Protein AF-A0A7V3WHI0-F1 (afdb_monomer)

Structure (mmCIF, N/CA/C/O backbone):
data_AF-A0A7V3WHI0-F1
#
_entry.id   AF-A0A7V3WHI0-F1
#
loop_
_atom_site.group_PDB
_atom_site.id
_atom_site.type_symbol
_atom_site.label_atom_id
_atom_site.label_alt_id
_atom_site.label_comp_id
_atom_site.label_asym_id
_atom_site.label_entity_id
_atom_site.label_seq_id
_atom_site.pdbx_PDB_ins_code
_atom_site.Cartn_x
_atom_site.Cartn_y
_atom_site.Cartn_z
_atom_site.occupancy
_atom_site.B_iso_or_equiv
_atom_site.auth_seq_id
_atom_site.auth_comp_id
_atom_site.auth_asym_id
_atom_site.auth_atom_id
_atom_site.pdbx_PDB_model_num
ATOM 1 N N . ARG A 1 1 ? -5.625 -14.620 17.701 1.00 88.62 1 ARG A N 1
ATOM 2 C CA . ARG A 1 1 ? -5.657 -15.781 16.767 1.00 88.62 1 ARG A CA 1
ATOM 3 C C . ARG A 1 1 ? -4.383 -16.614 16.938 1.00 88.62 1 ARG A C 1
ATOM 5 O O . ARG A 1 1 ? -3.386 -16.045 17.359 1.00 88.62 1 ARG A O 1
ATOM 12 N N . ARG A 1 2 ? -4.390 -17.918 16.601 1.00 94.44 2 ARG A N 1
ATOM 13 C CA . ARG A 1 2 ? -3.186 -18.786 16.660 1.00 94.44 2 ARG A CA 1
ATOM 14 C C . ARG A 1 2 ? -2.193 -18.525 15.513 1.00 94.44 2 ARG A C 1
ATOM 16 O O . ARG A 1 2 ? -0.995 -18.650 15.716 1.00 94.44 2 ARG A O 1
ATOM 23 N N . THR A 1 3 ? -2.683 -18.158 14.328 1.00 97.62 3 THR A N 1
A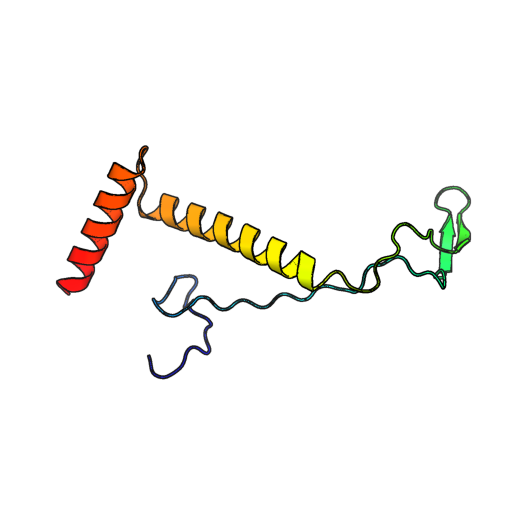TOM 24 C CA . THR A 1 3 ? -1.879 -17.855 13.125 1.00 97.62 3 THR A CA 1
ATOM 25 C C . THR A 1 3 ? -2.427 -16.624 12.392 1.00 97.62 3 THR A C 1
ATOM 27 O O . THR A 1 3 ? -3.567 -16.226 12.637 1.00 97.62 3 THR A O 1
ATOM 30 N N . ASN A 1 4 ? -1.645 -16.046 11.467 1.00 97.88 4 ASN A N 1
ATOM 31 C CA . ASN A 1 4 ? -2.036 -14.904 10.621 1.00 97.88 4 ASN A CA 1
ATOM 32 C C . ASN A 1 4 ? -1.849 -15.184 9.113 1.00 97.88 4 ASN A C 1
ATOM 34 O O . ASN A 1 4 ? -1.278 -14.379 8.383 1.00 97.88 4 ASN A O 1
ATOM 38 N N . ASN A 1 5 ? -2.302 -16.347 8.635 1.00 97.06 5 ASN A N 1
ATOM 39 C CA . ASN A 1 5 ? -2.118 -16.751 7.231 1.00 97.06 5 ASN A CA 1
ATOM 40 C C . ASN A 1 5 ? -2.893 -15.864 6.243 1.00 97.06 5 ASN A C 1
ATOM 42 O O . ASN A 1 5 ? -2.482 -15.730 5.096 1.00 97.06 5 ASN A O 1
ATOM 46 N N . ALA A 1 6 ? -3.985 -15.244 6.700 1.00 97.25 6 ALA A N 1
ATOM 47 C CA . ALA A 1 6 ? -4.768 -14.276 5.935 1.00 97.25 6 ALA A CA 1
ATOM 48 C C . ALA A 1 6 ? -4.106 -12.883 5.860 1.00 97.25 6 ALA A C 1
ATOM 50 O O . ALA A 1 6 ? -4.614 -11.996 5.185 1.00 97.25 6 ALA A O 1
ATOM 51 N N . GLY A 1 7 ? -2.983 -12.665 6.560 1.00 97.69 7 GLY A N 1
ATOM 52 C CA . GLY A 1 7 ? -2.245 -11.402 6.509 1.00 97.69 7 GLY A CA 1
ATOM 53 C C . GLY A 1 7 ? -3.032 -10.201 7.035 1.00 97.69 7 GLY A C 1
ATOM 54 O O . GLY A 1 7 ? -2.906 -9.112 6.488 1.00 97.69 7 GLY A O 1
ATOM 55 N N . GLY A 1 8 ? -3.848 -10.395 8.074 1.00 97.81 8 GLY A N 1
ATOM 56 C CA . GLY A 1 8 ? -4.599 -9.321 8.734 1.00 97.81 8 GLY A CA 1
ATOM 57 C C . GLY A 1 8 ? -5.907 -8.902 8.061 1.00 97.81 8 GLY A C 1
ATOM 58 O O . GLY A 1 8 ? -6.609 -8.056 8.615 1.00 97.81 8 GLY A O 1
ATOM 59 N N . ILE A 1 9 ? -6.266 -9.490 6.913 1.00 97.94 9 ILE A N 1
ATOM 60 C CA . ILE A 1 9 ? -7.473 -9.137 6.151 1.00 97.94 9 ILE A CA 1
ATOM 61 C C . ILE A 1 9 ? -8.310 -10.391 5.883 1.00 97.94 9 ILE A C 1
ATOM 63 O O . ILE A 1 9 ? -7.830 -11.364 5.308 1.00 97.94 9 ILE A O 1
ATOM 67 N N . GLU A 1 10 ? -9.582 -10.359 6.274 1.00 98.00 10 GLU A N 1
ATOM 68 C CA . GLU A 1 10 ? -10.563 -11.421 6.018 1.00 98.00 10 GLU A CA 1
ATOM 69 C C . GLU A 1 10 ? -11.816 -10.783 5.406 1.00 98.00 10 GLU A C 1
ATOM 71 O O . GLU A 1 10 ? -12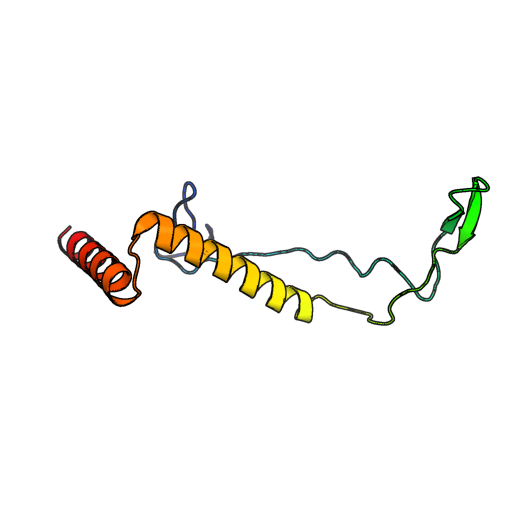.324 -9.792 5.922 1.00 98.00 10 GLU A O 1
ATOM 76 N N . GLY A 1 11 ? -12.295 -11.300 4.268 1.00 97.06 11 GLY A N 1
ATOM 77 C CA . GLY A 1 11 ? -13.490 -10.755 3.604 1.00 97.06 11 GLY A CA 1
ATOM 78 C C . GLY A 1 11 ? -13.376 -9.283 3.177 1.00 97.06 11 GLY A C 1
ATOM 79 O O . GLY A 1 11 ? -14.391 -8.609 3.056 1.00 97.06 11 GLY A O 1
ATOM 80 N N . GLY A 1 12 ? -12.155 -8.774 2.981 1.00 96.50 12 GLY A N 1
ATOM 81 C CA . GLY A 1 12 ? -11.904 -7.369 2.641 1.00 96.50 12 GLY A CA 1
ATOM 82 C C . GLY A 1 12 ? -11.872 -6.411 3.837 1.00 96.50 12 GLY A C 1
ATOM 83 O O . GLY A 1 12 ? -11.741 -5.210 3.630 1.00 96.50 12 GLY A O 1
ATOM 84 N N . ILE A 1 13 ? -11.955 -6.913 5.075 1.00 97.69 13 ILE A N 1
ATOM 85 C CA . ILE A 1 13 ? -11.966 -6.099 6.299 1.00 97.69 13 ILE A CA 1
ATOM 86 C C . ILE A 1 13 ? -10.765 -6.465 7.178 1.00 97.69 13 ILE A C 1
ATOM 88 O O . ILE A 1 13 ? -10.340 -7.624 7.237 1.00 97.69 13 ILE A O 1
ATOM 92 N N . THR A 1 14 ? -10.204 -5.471 7.870 1.00 97.81 14 THR A N 1
ATOM 93 C CA . THR A 1 14 ? -9.136 -5.694 8.847 1.00 97.81 14 THR A CA 1
ATOM 94 C C . THR A 1 14 ? -9.650 -6.519 10.019 1.00 97.81 14 THR A C 1
ATOM 96 O O . THR A 1 14 ? -10.695 -6.247 10.607 1.00 97.81 14 THR A O 1
ATOM 99 N N . ASN A 1 15 ? -8.900 -7.556 10.374 1.00 96.50 15 ASN A N 1
ATOM 100 C CA . ASN A 1 15 ? -9.358 -8.548 11.340 1.00 96.50 15 ASN A CA 1
ATOM 101 C C . ASN A 1 15 ? -8.717 -8.380 12.735 1.00 96.50 15 ASN A C 1
ATOM 103 O O . ASN A 1 15 ? -8.930 -9.214 13.616 1.00 96.50 15 ASN A O 1
ATOM 107 N N . GLY A 1 16 ? -7.908 -7.331 12.924 1.00 95.38 16 GLY A N 1
ATOM 108 C CA . GLY A 1 16 ? -7.178 -7.019 14.159 1.00 95.38 16 GLY A CA 1
ATOM 109 C C . GLY A 1 16 ? -5.783 -7.650 14.277 1.00 95.38 16 GLY A C 1
ATOM 110 O O . GLY A 1 16 ? -5.048 -7.315 15.201 1.00 95.38 16 GLY A O 1
ATOM 111 N N . MET A 1 17 ? -5.383 -8.543 13.364 1.00 98.06 17 MET A N 1
ATOM 112 C CA . MET A 1 17 ? -3.992 -9.012 13.257 1.00 98.06 17 MET A CA 1
ATOM 113 C C . MET A 1 17 ? -3.149 -8.038 12.412 1.00 98.06 17 MET A C 1
ATOM 115 O O . MET A 1 17 ? -3.719 -7.266 11.639 1.00 98.06 17 MET A O 1
ATOM 119 N N . PRO A 1 18 ? -1.801 -8.093 12.483 1.00 97.88 18 PRO A N 1
ATOM 120 C CA . PRO A 1 18 ? -0.943 -7.292 11.611 1.00 97.88 18 PRO A CA 1
ATOM 121 C C . PRO A 1 18 ? -1.287 -7.483 10.130 1.00 97.88 18 PRO A C 1
ATOM 123 O O . PRO A 1 18 ? -1.435 -8.622 9.673 1.00 97.88 18 PRO A O 1
ATOM 126 N N . ILE A 1 19 ? -1.380 -6.381 9.384 1.00 97.69 19 ILE A N 1
ATOM 127 C CA . ILE A 1 19 ? -1.553 -6.421 7.930 1.00 97.69 19 ILE A CA 1
ATOM 128 C C . ILE A 1 19 ? -0.219 -6.831 7.304 1.00 97.69 19 ILE A C 1
ATOM 130 O O . ILE A 1 19 ? 0.800 -6.177 7.521 1.00 97.69 19 ILE A O 1
ATOM 134 N N . ILE A 1 20 ? -0.217 -7.925 6.541 1.00 97.38 20 ILE A N 1
ATOM 135 C CA . ILE A 1 20 ? 0.979 -8.455 5.877 1.00 97.38 20 ILE A CA 1
ATOM 136 C C . ILE A 1 20 ? 0.746 -8.424 4.372 1.00 97.38 20 ILE A C 1
ATOM 138 O O . ILE A 1 20 ? -0.056 -9.194 3.846 1.00 97.38 20 ILE A O 1
ATOM 142 N N . LEU A 1 21 ? 1.500 -7.576 3.673 1.00 95.44 21 LEU A N 1
ATOM 143 C CA . LEU A 1 21 ? 1.512 -7.520 2.215 1.00 95.44 21 LEU A CA 1
ATOM 144 C C . LEU A 1 21 ? 2.851 -7.992 1.646 1.00 95.44 21 LEU A C 1
ATOM 146 O O . LEU A 1 21 ? 3.898 -7.906 2.286 1.00 95.44 21 LEU A O 1
ATOM 150 N N . ARG A 1 22 ? 2.819 -8.477 0.406 1.00 96.69 22 ARG A N 1
ATOM 151 C CA . ARG A 1 22 ? 4.013 -8.790 -0.382 1.00 96.69 22 ARG A CA 1
ATOM 152 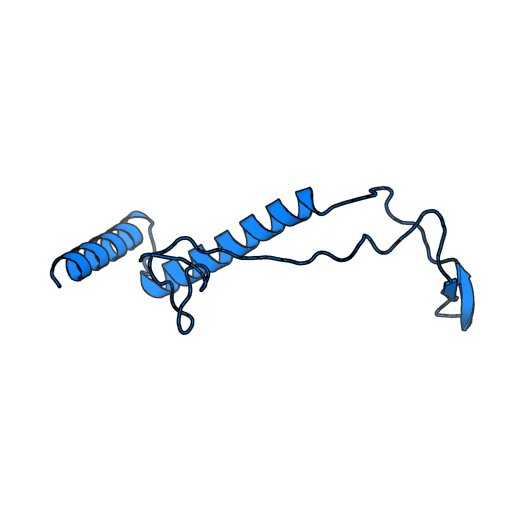C C . ARG A 1 22 ? 3.835 -8.217 -1.775 1.00 96.69 22 ARG A C 1
ATOM 154 O O . ARG A 1 22 ? 2.799 -8.427 -2.397 1.00 96.69 22 ARG A O 1
ATOM 161 N N . ALA A 1 23 ? 4.859 -7.527 -2.256 1.00 96.12 23 ALA A N 1
ATOM 162 C CA . ALA A 1 23 ? 4.900 -6.972 -3.598 1.00 96.12 23 ALA A CA 1
ATOM 163 C C . ALA A 1 23 ? 6.060 -7.590 -4.381 1.00 96.12 23 ALA A C 1
ATOM 165 O O . ALA A 1 23 ? 7.087 -7.963 -3.813 1.00 96.12 23 ALA A O 1
ATOM 166 N N . VAL A 1 24 ? 5.896 -7.680 -5.699 1.00 97.38 24 VAL A N 1
ATOM 167 C CA . VAL A 1 24 ? 6.942 -8.150 -6.608 1.00 97.38 24 VAL A CA 1
ATOM 168 C C . VAL A 1 24 ? 7.355 -6.993 -7.499 1.00 97.38 24 VAL A C 1
ATOM 170 O O . VAL A 1 24 ? 6.554 -6.463 -8.266 1.00 97.38 24 VAL A O 1
ATOM 173 N N . MET A 1 25 ? 8.627 -6.621 -7.415 1.00 97.50 25 MET A N 1
ATOM 174 C CA . MET A 1 25 ? 9.227 -5.645 -8.311 1.00 97.50 25 MET A CA 1
ATOM 175 C C . MET A 1 25 ? 9.991 -6.381 -9.411 1.00 97.50 25 MET A C 1
ATOM 177 O O . MET A 1 25 ? 10.931 -7.126 -9.134 1.00 97.50 25 MET A O 1
ATOM 181 N N . LYS A 1 26 ? 9.617 -6.152 -10.674 1.00 97.12 26 LYS A N 1
ATOM 182 C CA . LYS A 1 26 ? 10.439 -6.602 -11.805 1.00 97.12 26 LYS A CA 1
ATOM 183 C C . LYS A 1 26 ? 11.810 -5.903 -11.782 1.00 97.12 26 LYS A C 1
ATOM 185 O O . LYS A 1 26 ? 11.889 -4.759 -11.329 1.00 97.12 26 LYS A O 1
ATOM 190 N N . PRO A 1 27 ? 12.871 -6.511 -12.337 1.00 94.44 27 PRO A N 1
ATOM 191 C CA . PRO A 1 27 ? 14.150 -5.830 -12.503 1.00 94.44 27 PRO A CA 1
ATOM 192 C C . PRO A 1 27 ? 14.017 -4.509 -13.267 1.00 94.44 27 PRO A C 1
ATOM 194 O O . PRO A 1 27 ? 13.118 -4.339 -14.101 1.00 94.44 27 PRO A O 1
ATOM 197 N N . ILE A 1 28 ? 14.936 -3.578 -13.006 1.00 94.06 28 ILE A N 1
ATOM 198 C CA . ILE A 1 28 ? 14.970 -2.305 -13.728 1.00 94.06 28 ILE A CA 1
ATOM 199 C C . ILE A 1 28 ? 15.147 -2.604 -15.231 1.00 94.06 28 ILE A C 1
ATOM 201 O O . ILE A 1 28 ? 16.029 -3.386 -15.587 1.00 94.06 28 ILE A O 1
ATOM 205 N N . PRO A 1 29 ? 14.315 -2.033 -16.128 1.00 92.75 29 PRO A N 1
ATOM 206 C CA . PRO A 1 29 ? 14.218 -2.529 -17.504 1.00 92.75 29 PRO A CA 1
ATOM 207 C C . PRO A 1 29 ? 15.461 -2.313 -18.375 1.00 92.75 29 PRO A C 1
ATOM 209 O O . PRO A 1 29 ? 15.690 -3.072 -19.316 1.00 92.75 29 PRO A O 1
ATOM 212 N N . THR A 1 30 ? 16.229 -1.252 -18.121 1.00 92.38 30 THR A N 1
ATOM 213 C CA . THR A 1 30 ? 17.373 -0.882 -18.957 1.00 92.38 30 THR A CA 1
ATOM 214 C C . THR A 1 30 ? 18.654 -1.508 -18.413 1.00 92.38 30 THR A C 1
ATOM 216 O O . THR A 1 30 ? 18.932 -1.471 -17.220 1.00 92.38 30 THR A O 1
ATOM 219 N N . LEU A 1 31 ? 19.436 -2.125 -19.301 1.00 92.56 31 LEU A N 1
ATOM 220 C CA . LEU A 1 31 ? 20.620 -2.906 -18.942 1.00 92.56 31 LEU A CA 1
ATOM 221 C C . LEU A 1 31 ? 21.852 -2.357 -19.658 1.00 92.56 31 LEU A C 1
ATOM 223 O O . LEU A 1 31 ? 21.772 -1.998 -20.836 1.00 92.56 31 LEU A O 1
ATOM 227 N N . ARG A 1 32 ? 23.016 -2.386 -18.992 1.00 91.06 32 ARG A N 1
ATOM 228 C CA . ARG A 1 32 ? 24.304 -2.047 -19.632 1.00 91.06 32 ARG A CA 1
ATOM 229 C C . ARG A 1 32 ? 24.560 -2.906 -20.870 1.00 91.06 32 ARG A C 1
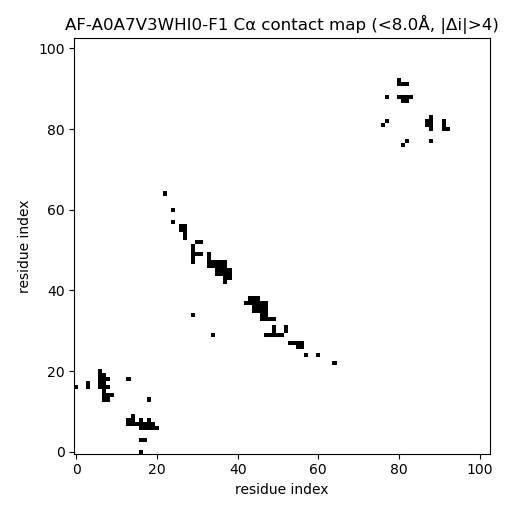ATOM 231 O O . ARG A 1 32 ? 24.939 -2.394 -21.922 1.00 91.06 32 ARG A O 1
ATOM 238 N N . ARG A 1 33 ? 24.283 -4.213 -20.782 1.00 92.81 33 ARG A N 1
ATOM 239 C CA . ARG A 1 33 ? 24.179 -5.076 -21.964 1.00 92.81 33 ARG A CA 1
ATOM 240 C C . ARG A 1 33 ? 22.822 -4.841 -22.621 1.00 92.81 33 ARG A C 1
ATOM 242 O O . ARG A 1 33 ? 21.848 -5.529 -22.323 1.00 92.81 33 ARG A O 1
ATOM 249 N N . ARG A 1 34 ? 22.786 -3.832 -23.490 1.00 93.69 34 ARG A N 1
ATOM 250 C CA . ARG A 1 34 ? 21.568 -3.330 -24.134 1.00 93.69 34 ARG A CA 1
ATOM 251 C C . ARG A 1 34 ? 20.815 -4.450 -24.863 1.00 93.69 34 ARG A C 1
ATOM 253 O O . ARG A 1 34 ? 21.405 -5.206 -25.636 1.00 93.69 34 ARG A O 1
ATOM 260 N N . LEU A 1 35 ? 19.508 -4.520 -24.622 1.00 95.69 35 LEU A N 1
ATOM 261 C CA . LEU A 1 35 ? 18.596 -5.478 -25.251 1.00 95.69 35 LEU A CA 1
ATOM 262 C C . LEU A 1 35 ? 18.293 -5.088 -26.706 1.00 95.69 35 LEU A C 1
ATOM 264 O O . LEU A 1 35 ? 18.510 -3.944 -27.112 1.00 95.69 35 LEU A O 1
ATOM 268 N N . ARG A 1 36 ? 17.774 -6.034 -27.498 1.00 97.06 36 ARG A N 1
ATOM 269 C CA . ARG A 1 36 ? 17.243 -5.733 -28.837 1.00 97.06 36 ARG A CA 1
ATOM 270 C C . ARG A 1 36 ? 15.947 -4.934 -28.708 1.00 97.06 36 ARG A C 1
ATOM 272 O O . ARG A 1 36 ? 15.115 -5.249 -27.864 1.00 97.06 36 ARG A O 1
ATOM 279 N N . SER A 1 37 ? 15.796 -3.922 -29.549 1.00 97.12 37 SER A N 1
ATOM 280 C CA . SER A 1 37 ? 14.612 -3.072 -29.649 1.00 97.12 37 SER A CA 1
ATOM 281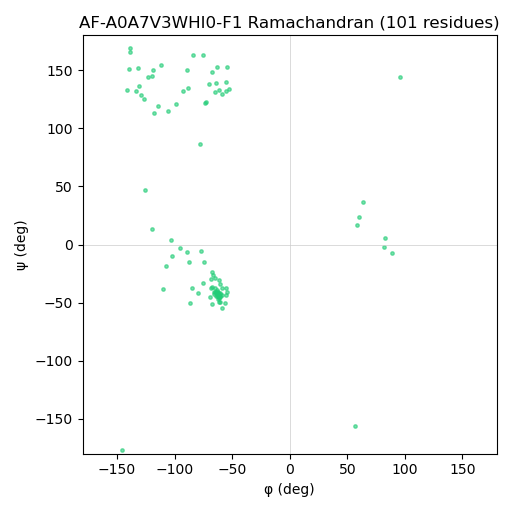 C C . SER A 1 37 ? 14.397 -2.651 -31.109 1.00 97.12 37 SER A C 1
ATOM 283 O O . SER A 1 37 ? 15.123 -3.088 -32.007 1.00 97.12 37 SER A O 1
ATOM 285 N N . ILE A 1 38 ? 13.396 -1.812 -31.358 1.00 97.12 38 ILE A N 1
ATOM 286 C CA . ILE A 1 38 ? 13.059 -1.269 -32.677 1.00 97.12 38 ILE A CA 1
ATOM 287 C C . ILE A 1 38 ? 12.901 0.246 -32.550 1.00 97.12 38 ILE A C 1
ATOM 289 O O . ILE A 1 38 ? 12.288 0.735 -31.601 1.00 97.12 38 ILE A O 1
ATOM 293 N N . ASP A 1 39 ? 13.449 0.989 -33.507 1.00 97.25 39 ASP A N 1
ATOM 294 C CA . ASP A 1 39 ? 13.188 2.420 -33.618 1.00 97.25 39 ASP A CA 1
ATOM 295 C C . ASP A 1 39 ? 11.757 2.643 -34.127 1.00 97.25 39 ASP A C 1
ATOM 297 O O . ASP A 1 39 ? 11.362 2.154 -35.189 1.00 97.25 39 ASP A O 1
ATOM 301 N N . ILE A 1 40 ? 10.957 3.379 -33.358 1.00 97.19 40 ILE A N 1
ATOM 302 C CA . ILE A 1 40 ? 9.522 3.530 -33.625 1.00 97.19 40 ILE A CA 1
ATOM 303 C C . ILE A 1 40 ? 9.205 4.306 -34.910 1.00 97.19 40 ILE A C 1
ATOM 305 O O . ILE A 1 40 ? 8.121 4.092 -35.460 1.00 97.19 40 ILE A O 1
ATOM 309 N N . LYS A 1 41 ? 10.115 5.159 -35.405 1.00 97.50 41 LYS A N 1
ATOM 310 C CA . LYS A 1 41 ? 9.918 5.969 -36.621 1.00 97.50 41 LYS A CA 1
ATOM 311 C C . LYS A 1 41 ? 10.321 5.192 -37.870 1.00 97.50 41 LYS A C 1
ATOM 313 O O . LYS A 1 41 ? 9.554 5.094 -38.818 1.00 97.50 41 LYS A O 1
ATOM 318 N N . THR A 1 42 ? 11.518 4.618 -37.853 1.00 97.12 42 THR A N 1
ATOM 319 C CA . THR A 1 42 ? 12.129 3.935 -39.003 1.00 97.12 42 THR A CA 1
ATOM 320 C C . THR A 1 42 ? 11.753 2.459 -39.095 1.00 97.12 42 THR A C 1
ATOM 322 O O . THR A 1 42 ? 11.982 1.843 -40.133 1.00 97.12 42 THR A O 1
ATOM 325 N N . LYS A 1 43 ? 11.208 1.879 -38.014 1.00 97.06 43 LYS A N 1
ATOM 326 C CA . LYS A 1 43 ? 10.910 0.444 -37.853 1.00 97.06 43 LYS A CA 1
ATOM 327 C C . LYS A 1 43 ? 12.134 -0.470 -37.994 1.00 97.06 43 LYS A C 1
ATOM 329 O O . LYS A 1 43 ? 11.986 -1.679 -38.157 1.00 97.06 43 LYS A O 1
ATOM 334 N N . LYS A 1 44 ? 13.348 0.082 -37.903 1.00 98.06 44 LYS A N 1
ATOM 335 C CA . LYS A 1 44 ? 14.599 -0.680 -38.015 1.00 98.06 44 LYS A CA 1
ATOM 336 C C . LYS A 1 44 ? 15.061 -1.215 -36.651 1.00 98.06 44 LYS A C 1
ATOM 338 O O . LYS A 1 44 ? 14.802 -0.572 -35.629 1.00 98.06 44 LYS A O 1
ATOM 343 N N . PRO A 1 45 ? 15.764 -2.364 -36.607 1.00 97.62 45 PRO A N 1
ATOM 344 C CA . PRO A 1 45 ? 16.339 -2.888 -35.369 1.00 97.62 45 PRO A CA 1
ATOM 345 C C . PRO A 1 45 ? 17.365 -1.928 -34.757 1.00 97.62 45 PRO A C 1
ATOM 347 O O . PRO A 1 45 ? 18.272 -1.458 -35.443 1.00 97.62 45 PRO A O 1
ATOM 350 N N . VAL A 1 46 ? 17.260 -1.687 -33.450 1.00 97.50 46 VAL A N 1
ATOM 351 C CA . VAL A 1 46 ? 18.212 -0.880 -32.665 1.00 97.50 46 VAL A CA 1
ATOM 352 C C . VAL A 1 46 ? 18.475 -1.528 -31.302 1.00 97.50 46 VAL A C 1
ATOM 354 O O . VAL A 1 46 ? 17.782 -2.455 -30.886 1.00 97.50 46 VAL A O 1
ATOM 357 N N . LYS A 1 47 ? 19.481 -1.051 -30.565 1.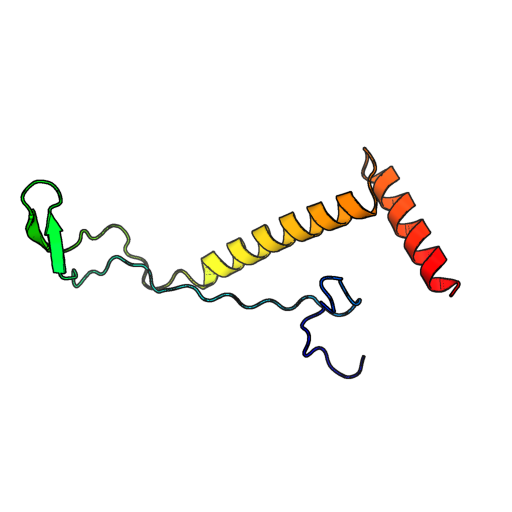00 96.69 47 LYS A N 1
ATOM 358 C CA . LYS A 1 47 ? 19.704 -1.458 -29.167 1.00 96.69 47 LYS A CA 1
ATOM 359 C C . LYS A 1 47 ? 18.918 -0.551 -28.212 1.00 96.69 47 LYS A C 1
ATOM 361 O O . LYS A 1 47 ? 18.991 0.670 -28.336 1.00 96.69 47 LYS A O 1
ATOM 366 N N . ALA A 1 48 ? 18.229 -1.127 -27.227 1.00 95.38 48 ALA A N 1
ATOM 367 C CA . ALA A 1 48 ? 17.455 -0.397 -26.213 1.00 95.38 48 ALA A CA 1
ATOM 368 C C . ALA A 1 48 ? 18.318 0.627 -25.464 1.00 95.38 48 ALA A C 1
ATOM 370 O O . ALA A 1 48 ? 19.471 0.324 -25.173 1.00 95.38 48 ALA A O 1
ATOM 371 N N . ILE A 1 49 ? 17.798 1.820 -25.174 1.00 93.81 49 ILE A N 1
ATOM 372 C CA . ILE A 1 49 ? 18.548 2.888 -24.490 1.00 93.81 49 ILE A CA 1
ATOM 373 C C . ILE A 1 49 ? 18.856 2.480 -23.039 1.00 93.81 49 ILE A C 1
ATOM 375 O O . ILE A 1 49 ? 18.125 1.699 -22.431 1.00 93.81 49 ILE A O 1
ATOM 379 N N . TYR A 1 50 ? 19.986 2.955 -22.519 1.00 93.25 50 TYR A N 1
ATOM 380 C CA . TYR A 1 50 ? 20.396 2.770 -21.132 1.00 93.25 50 TYR A CA 1
ATOM 381 C C . TYR A 1 50 ? 20.205 4.087 -20.382 1.00 93.25 50 TYR A C 1
ATOM 383 O O . TYR A 1 50 ? 20.859 5.066 -20.717 1.00 93.25 50 TYR A O 1
ATOM 391 N N . GLU A 1 51 ? 19.298 4.087 -19.406 1.00 91.94 51 GLU A N 1
ATOM 392 C CA . GLU A 1 51 ? 18.825 5.308 -18.732 1.00 91.94 51 GLU A CA 1
ATOM 393 C C . GLU A 1 51 ? 19.314 5.413 -17.285 1.00 91.94 51 GLU A C 1
ATOM 395 O O . GLU A 1 51 ? 19.647 6.494 -16.813 1.00 91.94 51 GLU A O 1
ATOM 400 N N . ARG A 1 52 ? 19.363 4.291 -16.554 1.00 91.88 52 ARG A N 1
ATOM 401 C CA . ARG A 1 52 ? 19.769 4.264 -15.142 1.00 91.88 52 ARG A CA 1
ATOM 402 C C . ARG A 1 52 ? 20.790 3.174 -14.881 1.00 91.88 52 ARG A C 1
ATOM 404 O O . ARG A 1 52 ? 20.792 2.151 -15.560 1.00 91.88 52 ARG A O 1
ATOM 411 N N . SER A 1 53 ? 21.632 3.403 -13.877 1.00 91.94 53 SER A N 1
ATOM 412 C CA . SER A 1 53 ? 22.759 2.529 -13.543 1.00 91.94 53 SER A CA 1
ATOM 413 C C . SER A 1 53 ? 22.562 1.602 -12.359 1.00 91.94 53 SER A C 1
ATOM 415 O O . SER A 1 53 ? 23.400 0.724 -12.153 1.00 91.94 53 SER A O 1
ATOM 417 N N . ASP A 1 54 ? 21.490 1.783 -11.597 1.00 93.94 54 ASP A N 1
ATOM 418 C CA . ASP A 1 54 ? 21.223 0.964 -10.420 1.00 93.94 54 ASP A CA 1
ATOM 419 C C . ASP A 1 54 ? 20.984 -0.493 -10.820 1.00 93.94 54 ASP A C 1
ATOM 421 O O . ASP A 1 54 ? 20.301 -0.788 -11.802 1.00 93.94 54 ASP A O 1
ATOM 425 N N . ILE A 1 55 ? 21.529 -1.418 -10.032 1.00 92.44 55 ILE A N 1
ATOM 426 C CA . ILE A 1 55 ? 21.360 -2.860 -10.260 1.00 92.44 55 ILE A CA 1
ATOM 427 C C . ILE A 1 55 ? 20.053 -3.352 -9.624 1.00 92.44 55 ILE A C 1
ATOM 429 O O . ILE A 1 55 ? 19.364 -4.204 -10.182 1.00 92.44 55 ILE A O 1
ATOM 433 N N . CYS A 1 56 ? 19.697 -2.809 -8.459 1.00 94.88 56 CYS A N 1
ATOM 434 C CA . CYS A 1 56 ? 18.526 -3.205 -7.690 1.00 94.88 56 CYS A CA 1
ATOM 435 C C . CYS A 1 56 ? 17.874 -1.973 -7.059 1.00 94.88 56 CYS A C 1
ATOM 437 O O . CYS A 1 56 ? 18.555 -1.162 -6.441 1.00 94.88 56 CYS A O 1
ATOM 439 N N . ALA A 1 57 ? 16.551 -1.869 -7.183 1.00 96.31 57 ALA A N 1
ATOM 440 C CA . ALA A 1 57 ? 15.748 -0.836 -6.528 1.00 96.31 57 ALA A CA 1
ATOM 441 C C . ALA A 1 57 ? 14.686 -1.423 -5.582 1.00 96.31 57 ALA A C 1
ATOM 443 O O . ALA A 1 57 ? 13.806 -0.698 -5.133 1.00 96.31 57 ALA A O 1
ATOM 444 N N . VAL A 1 58 ? 14.775 -2.719 -5.250 1.00 97.88 58 VAL A N 1
ATOM 445 C CA . VAL A 1 58 ? 13.828 -3.392 -4.341 1.00 97.88 58 VAL A CA 1
ATOM 446 C C . VAL A 1 58 ? 13.782 -2.730 -2.954 1.00 97.88 58 VAL A C 1
ATOM 448 O O . VAL A 1 58 ? 12.674 -2.493 -2.478 1.00 97.88 58 VAL A O 1
ATOM 451 N N . PRO A 1 59 ? 14.913 -2.343 -2.320 1.00 97.38 59 PRO A N 1
ATOM 452 C CA . PRO A 1 59 ? 14.860 -1.650 -1.031 1.00 97.38 59 PRO A CA 1
ATOM 453 C C . PRO A 1 59 ? 14.128 -0.306 -1.115 1.00 97.38 59 PRO A C 1
ATOM 455 O O . PRO A 1 59 ? 13.226 -0.047 -0.328 1.00 97.38 59 PRO A O 1
ATOM 458 N N . ALA A 1 60 ? 14.429 0.519 -2.122 1.00 97.38 60 ALA A N 1
ATOM 459 C CA . ALA A 1 60 ? 13.730 1.790 -2.319 1.00 97.38 60 ALA A CA 1
ATOM 460 C C . ALA A 1 60 ? 12.233 1.582 -2.621 1.00 97.38 60 ALA A C 1
ATOM 462 O O . ALA A 1 60 ? 11.385 2.306 -2.106 1.00 97.38 60 ALA A O 1
ATOM 463 N N . ALA A 1 61 ? 11.894 0.556 -3.405 1.00 97.44 61 ALA A N 1
ATOM 464 C CA . ALA A 1 61 ? 10.508 0.201 -3.687 1.00 97.44 61 ALA A CA 1
ATOM 465 C C . ALA A 1 61 ? 9.740 -0.264 -2.440 1.00 97.44 61 ALA A C 1
ATOM 467 O O . ALA A 1 61 ? 8.532 -0.050 -2.382 1.00 97.44 61 ALA A O 1
ATOM 468 N N . SER A 1 62 ? 10.407 -0.852 -1.439 1.00 97.00 62 SER A N 1
ATOM 469 C CA . SER A 1 62 ? 9.753 -1.229 -0.176 1.00 97.00 62 SER A CA 1
ATOM 470 C C . SER A 1 62 ? 9.265 -0.009 0.611 1.00 97.00 62 SER A C 1
ATOM 472 O O . SER A 1 62 ? 8.121 -0.001 1.048 1.00 97.00 62 SER A O 1
ATOM 474 N N . ILE A 1 63 ? 10.056 1.068 0.656 1.00 98.12 63 ILE A N 1
ATOM 475 C CA . ILE A 1 63 ? 9.655 2.336 1.286 1.00 98.12 63 ILE A CA 1
ATOM 476 C C . ILE A 1 63 ? 8.462 2.958 0.553 1.00 98.12 63 ILE A C 1
ATOM 478 O O . ILE A 1 63 ? 7.518 3.441 1.174 1.00 98.12 63 ILE A O 1
ATOM 482 N N . ILE A 1 64 ? 8.462 2.900 -0.783 1.00 98.06 64 ILE A N 1
ATOM 483 C CA . ILE A 1 64 ? 7.317 3.351 -1.585 1.00 98.06 64 ILE A CA 1
ATOM 484 C C . ILE A 1 64 ? 6.076 2.509 -1.259 1.00 98.06 64 ILE A C 1
ATOM 486 O O . ILE A 1 64 ? 4.990 3.060 -1.100 1.00 98.06 64 ILE A O 1
ATOM 490 N N . ALA A 1 65 ? 6.220 1.187 -1.135 1.00 97.62 65 ALA A N 1
ATOM 491 C CA . ALA A 1 65 ? 5.110 0.306 -0.787 1.00 97.62 65 ALA A CA 1
ATOM 492 C C . ALA A 1 65 ? 4.539 0.622 0.607 1.00 97.62 65 ALA A C 1
ATOM 494 O O . ALA A 1 65 ? 3.321 0.701 0.747 1.00 97.62 65 ALA A O 1
ATOM 495 N N . GLU A 1 66 ? 5.387 0.867 1.609 1.00 97.81 66 GLU A N 1
ATOM 496 C CA . GLU A 1 66 ? 4.962 1.289 2.953 1.00 97.81 66 GLU A CA 1
ATOM 497 C C . GLU A 1 66 ? 4.194 2.617 2.927 1.00 97.81 66 GLU A C 1
ATOM 499 O O . GLU A 1 66 ? 3.133 2.734 3.547 1.00 97.81 66 GLU A O 1
ATOM 504 N N . ALA A 1 67 ? 4.685 3.600 2.167 1.00 98.31 67 ALA A N 1
ATOM 505 C CA . ALA A 1 67 ? 4.013 4.887 2.008 1.00 98.31 67 ALA A CA 1
ATOM 506 C C . ALA A 1 67 ? 2.632 4.727 1.354 1.00 98.31 67 ALA A C 1
ATOM 508 O O . ALA A 1 67 ? 1.642 5.252 1.864 1.00 98.31 67 ALA A O 1
ATOM 509 N N . MET A 1 68 ? 2.540 3.948 0.271 1.00 98.31 68 MET A N 1
ATOM 510 C CA . MET A 1 68 ? 1.265 3.687 -0.403 1.00 98.31 68 MET A CA 1
ATOM 511 C C . MET A 1 68 ? 0.269 2.973 0.511 1.00 98.31 68 MET A C 1
ATOM 513 O O . MET A 1 68 ? -0.903 3.336 0.544 1.00 98.31 68 MET A O 1
ATOM 517 N N . VAL A 1 69 ? 0.726 1.989 1.285 1.00 97.69 69 VAL A N 1
ATOM 518 C CA . VAL A 1 69 ? -0.121 1.272 2.248 1.00 97.69 69 VAL A CA 1
ATOM 519 C C . VAL A 1 69 ? -0.604 2.208 3.352 1.00 97.69 69 VAL A C 1
ATOM 521 O O . VAL A 1 69 ? -1.776 2.160 3.712 1.00 97.69 69 VAL A O 1
ATOM 524 N N . SER A 1 70 ? 0.258 3.098 3.845 1.00 98.19 70 SER A N 1
ATOM 525 C CA . SER A 1 70 ? -0.105 4.085 4.868 1.00 98.19 70 SER A CA 1
ATOM 526 C C . SER A 1 70 ? -1.187 5.049 4.381 1.00 98.19 70 SER A C 1
ATOM 528 O O . SER A 1 70 ? -2.120 5.328 5.129 1.00 98.19 70 SER A O 1
ATOM 530 N N . ILE A 1 71 ? -1.106 5.504 3.124 1.00 98.50 71 ILE A N 1
ATOM 531 C CA . ILE A 1 71 ? -2.134 6.357 2.505 1.00 98.50 71 ILE A CA 1
ATOM 532 C C . ILE A 1 71 ? -3.482 5.630 2.471 1.0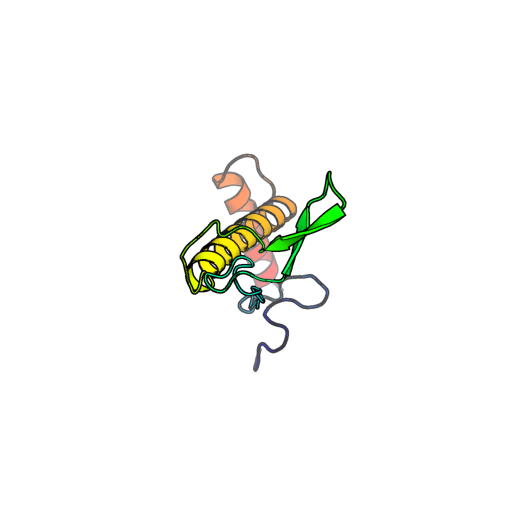0 98.50 71 ILE A C 1
ATOM 534 O O . ILE A 1 71 ? -4.476 6.179 2.929 1.00 98.50 71 ILE A O 1
ATOM 538 N N . ILE A 1 72 ? -3.512 4.382 1.993 1.00 98.12 72 ILE A N 1
ATOM 539 C CA . ILE A 1 72 ? -4.760 3.608 1.882 1.00 98.12 72 ILE A CA 1
ATOM 540 C C . ILE A 1 72 ? -5.345 3.258 3.256 1.00 98.12 72 ILE A C 1
ATOM 542 O O . ILE A 1 72 ? -6.560 3.265 3.430 1.00 98.12 72 ILE A O 1
ATOM 546 N N . ILE A 1 73 ? -4.502 2.968 4.249 1.00 97.94 73 ILE A N 1
ATOM 547 C CA . ILE A 1 73 ? -4.970 2.736 5.620 1.00 97.94 73 ILE A CA 1
ATOM 548 C C . ILE A 1 73 ? -5.554 4.020 6.212 1.00 97.94 73 ILE A C 1
ATOM 550 O O . ILE A 1 73 ? -6.596 3.950 6.856 1.00 97.94 73 ILE A O 1
ATOM 554 N N . ALA A 1 74 ? -4.909 5.171 6.006 1.00 98.31 74 ALA A N 1
ATOM 555 C CA . ALA A 1 74 ? -5.418 6.453 6.484 1.00 98.31 74 ALA A CA 1
ATOM 556 C C . ALA A 1 74 ? -6.767 6.800 5.837 1.00 98.31 74 ALA A C 1
ATOM 558 O O . ALA A 1 74 ? -7.683 7.195 6.549 1.00 98.31 74 ALA A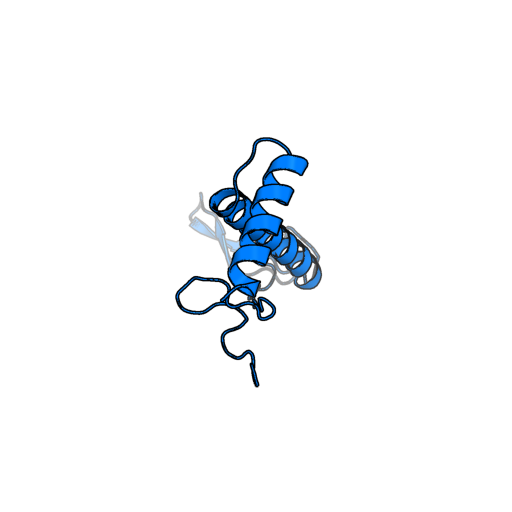 O 1
ATOM 559 N N . ASP A 1 75 ? -6.903 6.580 4.529 1.00 98.56 75 ASP A N 1
ATOM 560 C CA . ASP A 1 75 ? -8.149 6.777 3.780 1.00 98.56 75 ASP A CA 1
ATOM 561 C C . ASP A 1 75 ? -9.280 5.903 4.343 1.00 98.56 75 ASP A C 1
ATOM 563 O O . ASP A 1 75 ? -10.277 6.415 4.840 1.00 98.56 75 ASP A O 1
ATOM 567 N N . ALA A 1 76 ? -9.064 4.586 4.442 1.00 98.31 76 ALA A N 1
ATOM 568 C CA . ALA A 1 76 ? -10.047 3.665 5.020 1.00 98.31 76 ALA A CA 1
ATOM 569 C C . ALA A 1 76 ? -10.374 3.966 6.499 1.00 98.31 76 ALA A C 1
ATOM 571 O O . ALA A 1 76 ? -11.479 3.686 6.974 1.00 98.31 76 ALA A O 1
ATOM 572 N N . PHE A 1 77 ? -9.414 4.510 7.252 1.00 98.25 77 PHE A N 1
ATOM 573 C CA . PHE A 1 77 ? -9.623 4.933 8.635 1.00 98.25 77 PHE A CA 1
ATOM 574 C C . PHE A 1 77 ? -10.532 6.165 8.701 1.00 98.25 77 PHE A C 1
ATOM 576 O O . PHE A 1 77 ? -11.473 6.183 9.496 1.00 98.25 77 PHE A O 1
ATOM 583 N N . LEU A 1 78 ? -10.291 7.165 7.853 1.00 98.38 78 LEU A N 1
ATOM 584 C CA . LEU A 1 78 ? -11.120 8.366 7.767 1.00 98.38 78 LEU A CA 1
ATOM 585 C C . LEU A 1 78 ? -12.507 8.062 7.194 1.00 98.38 78 LEU A C 1
ATOM 587 O O . LEU A 1 78 ? -13.486 8.564 7.734 1.00 98.38 78 LEU A O 1
ATOM 591 N N . ASP A 1 79 ? -12.629 7.163 6.220 1.00 98.38 79 ASP A N 1
ATOM 592 C CA . ASP A 1 79 ? -13.929 6.691 5.723 1.00 98.38 79 ASP A CA 1
ATOM 593 C C . ASP A 1 79 ? -14.773 6.053 6.835 1.00 98.38 79 ASP A C 1
ATOM 595 O O . ASP A 1 79 ? -15.993 6.222 6.891 1.00 98.38 79 ASP A O 1
ATOM 599 N N . LYS A 1 80 ? -14.132 5.313 7.751 1.00 98.25 80 LYS A N 1
ATOM 600 C CA . LYS A 1 80 ? -14.824 4.643 8.859 1.00 98.25 80 LYS A CA 1
ATOM 601 C C . LYS A 1 80 ? -15.161 5.581 10.019 1.00 98.25 80 LYS A C 1
ATOM 603 O O . LYS A 1 80 ? -16.215 5.410 10.634 1.00 98.25 80 LYS A O 1
ATOM 608 N N . PHE A 1 81 ? -14.246 6.475 10.393 1.00 98.44 81 PHE A N 1
ATOM 609 C CA . PHE A 1 81 ? -14.350 7.264 11.629 1.00 98.44 81 PHE A CA 1
ATOM 610 C C . PHE A 1 81 ? -14.691 8.739 11.400 1.00 98.44 81 PHE A C 1
ATOM 612 O O . PHE A 1 81 ? -15.161 9.388 12.334 1.00 98.44 81 PHE A O 1
ATOM 619 N N . GLY A 1 82 ? -14.500 9.255 10.187 1.00 97.69 82 GLY A N 1
ATOM 620 C CA . GLY A 1 82 ? -14.790 10.632 9.801 1.00 97.69 82 GLY A CA 1
ATOM 621 C C . GLY A 1 82 ? -14.074 11.686 10.651 1.00 97.69 82 GLY A C 1
ATOM 622 O O . GLY A 1 82 ? -13.056 11.419 11.295 1.00 97.69 82 GLY A O 1
ATOM 623 N N . GLY A 1 83 ? -14.664 12.879 10.675 1.00 97.19 83 GLY A N 1
ATOM 624 C CA . GLY A 1 83 ? -14.228 14.035 11.454 1.00 97.19 83 GLY A CA 1
ATOM 625 C C . GLY A 1 83 ? -13.348 15.007 10.671 1.00 97.19 83 GLY A C 1
ATOM 626 O O . GLY A 1 83 ? -12.512 14.600 9.865 1.00 97.19 83 GLY A O 1
ATOM 627 N N . ASP A 1 84 ? -13.521 16.297 10.952 1.00 97.81 84 ASP A N 1
ATOM 628 C CA . ASP A 1 84 ? -12.791 17.388 10.285 1.00 97.81 84 ASP A CA 1
ATOM 629 C C . ASP A 1 84 ? -11.547 17.828 11.081 1.00 97.81 84 ASP A C 1
ATOM 631 O O . ASP A 1 84 ? -10.768 18.686 10.658 1.00 97.81 84 ASP A O 1
ATOM 635 N N . SER A 1 85 ? -11.335 17.231 12.258 1.00 98.25 85 SER A N 1
ATOM 636 C CA . SER A 1 85 ? -10.160 17.447 13.100 1.00 98.25 85 SER A CA 1
ATOM 637 C C . SER A 1 85 ? -9.665 16.140 13.717 1.00 98.25 85 SER A C 1
ATOM 639 O O . SER A 1 85 ? -10.452 15.253 14.039 1.00 98.25 85 SER A O 1
ATOM 641 N N . ILE A 1 86 ? -8.354 16.046 13.980 1.00 98.00 86 ILE A N 1
ATOM 642 C CA . ILE A 1 86 ? -7.756 14.859 14.621 1.00 98.00 86 ILE A CA 1
ATOM 643 C C . ILE A 1 86 ? -8.436 14.534 15.958 1.00 98.00 86 ILE A C 1
ATOM 645 O O . ILE A 1 86 ? -8.615 13.363 16.286 1.00 98.00 86 ILE A O 1
ATOM 649 N N . SER A 1 87 ? -8.821 15.553 16.730 1.00 98.50 87 SER A N 1
ATOM 650 C CA . SER A 1 87 ? -9.507 15.368 18.010 1.00 98.50 87 SER A CA 1
ATOM 651 C C . SER A 1 87 ? -10.858 14.672 17.838 1.00 98.50 87 SER A C 1
ATOM 653 O O . SER A 1 87 ? -11.171 13.756 18.593 1.00 98.50 87 SER A O 1
ATOM 655 N N . GLU A 1 88 ? -11.635 15.066 16.830 1.00 98.50 88 GLU A N 1
ATOM 656 C CA . GLU A 1 88 ? -12.932 14.462 16.521 1.00 98.50 88 GLU A CA 1
ATOM 657 C C . GLU A 1 88 ? -12.783 13.022 16.019 1.00 98.50 88 GLU A C 1
ATOM 659 O O . GLU A 1 88 ? -13.373 12.107 16.598 1.00 98.50 88 GLU A O 1
ATOM 664 N N . THR A 1 89 ? -11.923 12.791 15.019 1.00 98.62 89 THR A N 1
ATOM 665 C CA . THR A 1 89 ? -11.637 11.439 14.509 1.00 98.62 89 THR A CA 1
ATOM 666 C C . THR A 1 89 ? -11.185 10.512 15.642 1.00 98.62 89 THR A C 1
ATOM 668 O O . THR A 1 89 ? -11.610 9.357 15.729 1.00 98.62 89 THR A O 1
ATOM 671 N N . ARG A 1 90 ? -10.348 11.019 16.560 1.00 98.50 90 ARG A N 1
ATOM 672 C CA . ARG A 1 90 ? -9.877 10.266 17.727 1.00 98.50 90 ARG A CA 1
ATOM 673 C C . ARG A 1 90 ? -11.015 9.893 18.676 1.00 98.50 90 ARG A C 1
ATOM 675 O O . ARG A 1 90 ? -11.061 8.745 19.111 1.00 98.50 90 ARG A O 1
ATOM 682 N N . LEU A 1 91 ? -11.925 10.818 18.982 1.00 98.44 91 LEU A N 1
ATOM 683 C CA . LEU A 1 91 ? -13.088 10.535 19.831 1.00 98.44 91 LEU A CA 1
ATOM 684 C C . LEU A 1 91 ? -13.983 9.452 19.213 1.00 98.44 91 LEU A C 1
ATOM 686 O O . LEU A 1 91 ? -14.392 8.526 19.918 1.00 98.44 91 LEU A O 1
ATOM 690 N N . ASN A 1 92 ? -14.227 9.517 17.900 1.00 98.44 92 ASN A N 1
ATOM 691 C CA . ASN A 1 92 ? -15.016 8.516 17.176 1.00 98.44 92 ASN A CA 1
ATOM 692 C C . ASN A 1 92 ? -14.353 7.132 17.223 1.00 98.44 92 ASN A C 1
ATOM 694 O O . ASN A 1 92 ? -15.011 6.130 17.523 1.00 98.44 92 ASN A O 1
ATOM 698 N N . TYR A 1 93 ? -13.038 7.076 17.000 1.00 98.25 93 TYR A N 1
ATOM 699 C CA . TYR A 1 93 ? -12.254 5.847 17.109 1.00 98.25 93 TYR A CA 1
ATOM 700 C C . TYR A 1 93 ? -12.289 5.251 18.524 1.00 98.25 93 TYR A C 1
ATOM 702 O O . TYR A 1 93 ? -12.585 4.067 18.695 1.00 98.25 93 TYR A O 1
ATOM 710 N N . GLU A 1 94 ? -12.036 6.060 19.554 1.00 98.25 94 GLU A N 1
ATOM 711 C CA . GLU A 1 94 ? -12.046 5.604 20.948 1.00 98.25 94 GLU A CA 1
ATOM 712 C C . GLU A 1 94 ? -13.443 5.143 21.392 1.00 98.25 94 GLU A C 1
ATOM 714 O O . GLU A 1 94 ? -13.565 4.150 22.112 1.00 98.25 94 GLU A O 1
ATOM 719 N N . SER A 1 95 ? -14.504 5.816 20.937 1.00 98.19 95 SER A N 1
ATOM 720 C CA . SER A 1 95 ? -15.892 5.398 21.170 1.00 98.19 95 SER A CA 1
ATOM 721 C C . SER A 1 95 ? -16.182 4.029 20.548 1.00 98.19 95 SER A C 1
ATOM 723 O O . SER A 1 95 ? -16.720 3.140 21.212 1.00 98.19 95 SER A O 1
ATOM 725 N N . TYR A 1 96 ? -15.737 3.807 19.307 1.00 97.88 96 TYR A N 1
ATOM 726 C CA . TYR A 1 96 ? -15.859 2.511 18.640 1.00 97.88 96 TYR A CA 1
ATOM 727 C C . TYR A 1 96 ? -15.114 1.396 19.388 1.00 97.88 96 TYR A C 1
ATOM 729 O O . TYR A 1 96 ? -15.657 0.304 19.560 1.00 97.88 96 TYR A O 1
ATOM 737 N N . LEU A 1 97 ? -13.903 1.662 19.889 1.00 97.31 97 LEU A N 1
ATOM 738 C CA . LEU A 1 97 ? -13.172 0.688 20.706 1.00 97.31 97 LEU A CA 1
ATOM 739 C C . LEU A 1 97 ? -13.896 0.367 22.020 1.00 97.31 97 LEU A C 1
ATOM 741 O O . LEU A 1 97 ? -13.953 -0.800 22.407 1.00 97.31 97 LEU A O 1
ATOM 745 N N . LYS A 1 98 ? -14.478 1.372 22.689 1.00 97.81 98 LYS A N 1
ATOM 746 C CA . LYS A 1 98 ? -15.286 1.158 23.903 1.00 97.81 98 LYS A CA 1
ATOM 747 C C . LYS A 1 98 ? -16.494 0.272 23.613 1.00 97.81 98 LYS A C 1
ATOM 749 O O . LYS A 1 98 ? -16.724 -0.682 24.352 1.00 97.81 98 LYS A O 1
ATOM 754 N N . TYR A 1 99 ? -17.207 0.535 22.517 1.00 97.19 99 TYR A N 1
ATOM 755 C CA . TYR A 1 99 ? -18.307 -0.317 22.065 1.00 97.19 99 TYR A CA 1
ATOM 756 C C . TYR A 1 99 ? -17.849 -1.766 21.861 1.00 97.19 99 TYR A C 1
ATOM 758 O O . TYR A 1 99 ? -18.439 -2.671 22.443 1.00 97.19 99 TYR A O 1
ATOM 766 N N . LEU A 1 100 ? -16.752 -1.993 21.132 1.00 95.56 100 LEU 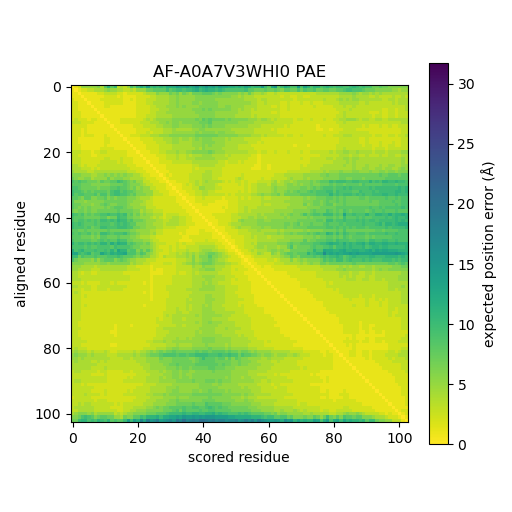A N 1
ATOM 767 C CA . LEU A 1 100 ? -16.221 -3.344 20.925 1.00 95.56 100 LEU A CA 1
ATOM 768 C C . LEU A 1 100 ? -15.821 -4.048 22.226 1.00 95.56 100 LEU A C 1
ATOM 770 O O . LEU A 1 100 ? -15.966 -5.258 22.311 1.00 95.56 100 LEU A O 1
ATOM 774 N N . SER A 1 101 ? -15.324 -3.315 23.226 1.00 94.31 101 SER A N 1
ATOM 775 C CA . SER A 1 101 ? -14.966 -3.893 24.531 1.00 94.31 101 SER A CA 1
ATOM 776 C C . SER A 1 101 ? -16.167 -4.232 25.418 1.00 94.31 101 SER A C 1
ATOM 778 O O . SER A 1 101 ? -16.009 -4.933 26.413 1.00 94.31 101 SER A O 1
ATOM 780 N N . SER A 1 102 ? -17.348 -3.702 25.088 1.00 93.19 102 SER A N 1
ATOM 781 C CA . SER A 1 102 ? -18.593 -3.974 25.814 1.00 93.19 102 SER A CA 1
ATOM 782 C C . SER A 1 102 ? -19.359 -5.195 25.292 1.00 93.19 102 SER A C 1
ATOM 784 O O . SER A 1 102 ? -20.361 -5.578 25.893 1.00 93.19 102 SER A O 1
ATOM 786 N N . ILE A 1 103 ? -18.893 -5.779 24.184 1.00 85.00 103 ILE A N 1
ATOM 787 C CA . ILE A 1 103 ? -19.421 -6.993 23.545 1.00 85.00 103 ILE A CA 1
ATOM 788 C C . ILE A 1 103 ? -18.522 -8.170 23.921 1.00 85.00 103 ILE A C 1
ATOM 790 O O . ILE A 1 103 ? -19.074 -9.262 24.173 1.00 85.00 103 ILE A O 1
#

pLDDT: mean 96.55, std 2.36, range [85.0, 98.62]

Foldseek 3Di:
DPDCPVQQDDPNDGPPDHRDDDDDDDWDPQDPPFDWDADPPVRHIDTHDHDDDDGDCVVVVVVVVVVVVVVVVVVVLCVQQPDPDPVSSVVSVVVVVVVVVVD

Sequence (103 aa):
RRTNNAGGIEGGITNGMPIILRAVMKPIPTLRRRLRSIDIKTKKPVKAIYERSDICAVPAASIIAEAMVSIIIADAFLDKFGGDSISETRLNYESYLKYLSSI

Mean predicted aligned error: 4.07 Å

Radius of gyration: 22.89 Å; Cα contacts (8 Å, |Δi|>4): 76; chains: 1; bounding box: 44×36×65 Å

Secondary structure (DSSP, 8-state):
----TTTTEETTEE-SSPP-----PPPPS--SSPPEEE-TTT--EEEPP-----S--HHHHHHHHHHHHHHHHHHHHHHHH--SSHHHHHHHHHHHHHHHHT-

Solvent-accessible surface area (backbone atoms only — not comparable to full-atom values): 6541 Å² total; per-residue (Å²): 127,99,73,65,90,63,24,18,45,55,96,89,38,80,68,85,52,72,76,59,85,86,87,86,79,78,76,71,88,44,38,93,80,50,47,88,39,64,39,89,85,81,69,42,84,41,67,40,72,70,82,64,85,76,85,74,58,64,74,64,47,49,55,51,49,53,52,55,49,51,52,54,50,50,49,58,48,42,74,73,43,40,65,98,42,73,70,50,23,47,52,44,46,53,52,52,52,51,55,62,75,74,109

Nearest PDB structures (foldseek):
  7d45-assembly1_K  TM=2.874E-01  e=9.901E+00  Homo sapiens
  3g2b-assembly1_A-2  TM=2.196E-01  e=9.901E+00  Xanthomonas campestris pv. campestris